Protein AF-A0A5C5SDG7-F1 (afdb_monomer_lite)

Sequence (102 aa):
MTYEFSLEYGTYPVKEILQDPLMVSNYEIPQFLEENTSLRQKLEEMNDLFHELFMTLECQSHYIGHEFPDKIAQIRHLYEESSQELVSSYPELAFKIEHFLL

Organism: NCBI:txid1562651

Structure (mmCIF, N/CA/C/O backbone):
data_AF-A0A5C5SDG7-F1
#
_entry.id   AF-A0A5C5SDG7-F1
#
loop_
_atom_site.group_PDB
_atom_site.id
_atom_site.type_symbol
_atom_site.label_atom_id
_atom_site.label_alt_id
_atom_site.label_comp_id
_atom_site.label_asym_id
_atom_site.label_entity_id
_atom_site.label_seq_id
_atom_site.pdbx_PDB_ins_code
_atom_site.Cartn_x
_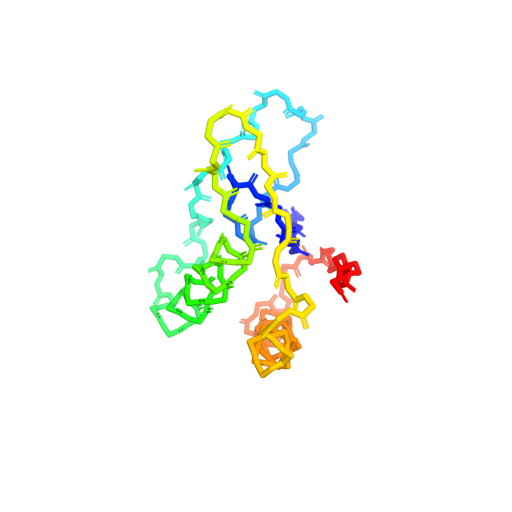atom_site.Cartn_y
_atom_site.Cartn_z
_atom_site.occupancy
_atom_site.B_iso_or_equiv
_atom_site.auth_seq_id
_atom_site.auth_comp_id
_atom_site.auth_asym_id
_atom_site.auth_atom_id
_atom_site.pdbx_PDB_model_num
ATOM 1 N N . MET A 1 1 ? -15.956 2.771 12.003 1.00 70.50 1 MET A N 1
ATOM 2 C CA . MET A 1 1 ? -15.061 3.596 11.169 1.00 70.50 1 MET A CA 1
ATOM 3 C C . MET A 1 1 ? -14.918 2.882 9.840 1.00 70.50 1 MET A C 1
ATOM 5 O O . MET A 1 1 ? -14.915 1.653 9.845 1.00 70.50 1 MET A O 1
ATOM 9 N N . THR A 1 2 ? -14.918 3.619 8.732 1.00 82.06 2 THR A N 1
ATOM 10 C CA . THR A 1 2 ? -14.799 3.039 7.388 1.00 82.06 2 THR A CA 1
ATOM 11 C C . THR A 1 2 ? -13.478 3.488 6.796 1.00 82.06 2 THR A C 1
ATOM 13 O O . THR A 1 2 ? -13.177 4.677 6.823 1.00 82.06 2 THR A O 1
ATOM 16 N N . TYR A 1 3 ? -12.712 2.550 6.262 1.00 85.94 3 TYR A N 1
ATOM 17 C CA . TYR A 1 3 ? -11.430 2.805 5.623 1.00 85.94 3 TYR A CA 1
ATOM 18 C C . TYR A 1 3 ? -11.548 2.605 4.117 1.00 85.94 3 TYR A C 1
ATOM 20 O O . TYR A 1 3 ? -12.322 1.769 3.655 1.00 85.94 3 TYR A O 1
ATOM 28 N N . GLU A 1 4 ? -10.790 3.375 3.352 1.00 86.81 4 GLU A N 1
ATOM 29 C CA . GLU A 1 4 ? -10.631 3.224 1.912 1.00 86.81 4 GLU A CA 1
ATOM 30 C C . GLU A 1 4 ? -9.247 2.651 1.619 1.00 86.81 4 GLU A C 1
ATOM 32 O O . GLU A 1 4 ? -8.255 3.099 2.196 1.00 86.81 4 GLU A O 1
ATOM 37 N N . PHE A 1 5 ? -9.197 1.657 0.734 1.00 87.94 5 PHE A N 1
ATOM 38 C CA . PHE A 1 5 ? -7.961 1.089 0.211 1.00 87.94 5 PHE A CA 1
ATOM 39 C C . PHE A 1 5 ? -7.824 1.444 -1.272 1.00 87.94 5 PHE A C 1
ATOM 41 O O . PHE A 1 5 ? -8.560 0.923 -2.116 1.00 87.94 5 PHE A O 1
ATOM 48 N N . SER A 1 6 ? -6.889 2.338 -1.586 1.00 86.25 6 SER A N 1
ATOM 49 C CA . SER A 1 6 ? -6.699 2.915 -2.921 1.00 86.25 6 SER A CA 1
ATOM 50 C C . SER A 1 6 ? -5.236 3.278 -3.162 1.00 86.25 6 SER A C 1
ATOM 52 O O . SER A 1 6 ? -4.587 3.822 -2.275 1.00 86.25 6 SER A O 1
ATOM 54 N N . LEU A 1 7 ? -4.731 3.045 -4.375 1.00 83.94 7 LEU A N 1
ATOM 55 C CA . LEU A 1 7 ? -3.407 3.513 -4.791 1.00 83.94 7 LEU A CA 1
ATOM 56 C C . LEU A 1 7 ? -3.534 4.873 -5.479 1.00 83.94 7 LEU A C 1
ATOM 58 O O . LEU A 1 7 ? -3.976 4.954 -6.624 1.00 83.94 7 LEU A O 1
ATOM 62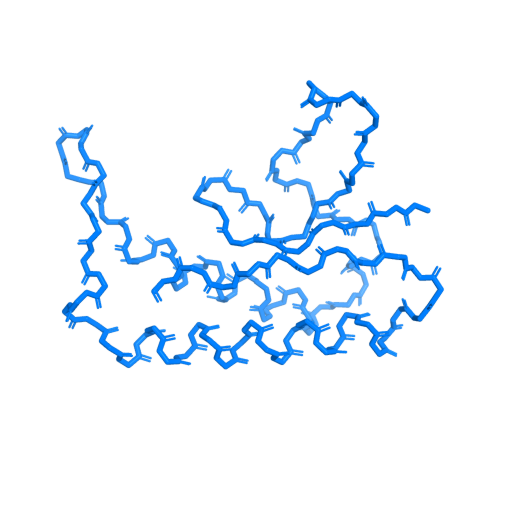 N N . GLU A 1 8 ? -3.149 5.937 -4.779 1.00 80.12 8 GLU A N 1
ATOM 63 C CA . GLU A 1 8 ? -3.123 7.297 -5.318 1.00 80.12 8 GLU A CA 1
ATOM 64 C C . GLU A 1 8 ? -1.746 7.922 -5.078 1.00 80.12 8 GLU A C 1
ATOM 66 O O . GLU A 1 8 ? -1.178 7.824 -3.986 1.00 80.12 8 GLU A O 1
ATOM 71 N N . TYR A 1 9 ? -1.206 8.582 -6.105 1.00 73.75 9 TYR A N 1
ATOM 72 C CA . TYR A 1 9 ? 0.112 9.208 -6.024 1.00 73.75 9 TYR A CA 1
ATOM 73 C C . TYR A 1 9 ? 0.132 10.302 -4.949 1.00 73.75 9 TYR A C 1
ATOM 75 O O . TYR A 1 9 ? -0.707 11.204 -4.952 1.00 73.75 9 TYR A O 1
ATOM 83 N N . GLY A 1 10 ? 1.118 10.247 -4.053 1.00 72.94 10 GLY A N 1
ATOM 84 C CA . GLY A 1 10 ? 1.264 11.194 -2.948 1.00 72.94 10 GLY A CA 1
ATOM 85 C C . GLY A 1 10 ? 0.315 10.947 -1.772 1.00 72.94 10 GLY A C 1
ATOM 86 O O . GLY A 1 10 ? 0.057 11.880 -1.009 1.00 72.94 10 GLY A O 1
ATOM 87 N N . THR A 1 11 ? -0.206 9.724 -1.629 1.00 81.00 11 THR A N 1
ATOM 88 C CA . THR A 1 11 ? -1.023 9.308 -0.479 1.00 81.00 11 THR A CA 1
ATOM 89 C C . THR A 1 11 ? -0.573 7.961 0.093 1.00 81.00 11 THR A C 1
ATOM 91 O O . THR A 1 11 ? 0.159 7.207 -0.556 1.00 81.00 11 THR A O 1
ATOM 94 N N . TYR A 1 12 ? -1.002 7.654 1.320 1.00 84.44 12 TYR A N 1
ATOM 95 C CA . TYR A 1 12 ? -0.871 6.320 1.900 1.00 84.44 12 TYR A CA 1
ATOM 96 C C . TYR A 1 12 ? -1.996 5.390 1.391 1.00 84.44 12 TYR A C 1
ATOM 98 O O . TYR A 1 12 ? -3.146 5.832 1.325 1.00 84.44 12 TYR A O 1
ATOM 106 N N . PRO A 1 13 ? -1.722 4.102 1.083 1.00 85.75 13 PRO A N 1
ATOM 107 C CA . PRO A 1 13 ? -2.702 3.212 0.449 1.00 85.75 13 PRO A CA 1
ATOM 108 C C . PRO A 1 13 ? -3.984 2.943 1.248 1.00 85.75 13 PRO A C 1
ATOM 110 O O . PRO A 1 13 ? -4.977 2.507 0.669 1.00 85.75 13 PRO A O 1
ATOM 113 N N . VAL A 1 14 ? -3.966 3.151 2.570 1.00 87.25 14 VAL A N 1
ATOM 114 C CA . VAL A 1 14 ? -5.122 2.954 3.457 1.00 87.25 14 VAL A CA 1
ATOM 115 C C . VAL A 1 14 ? -5.439 4.254 4.180 1.00 87.25 14 VAL A C 1
ATOM 117 O O . VAL A 1 14 ? -4.643 4.724 4.986 1.00 87.25 14 VAL A O 1
ATOM 120 N N . LYS A 1 15 ? -6.630 4.805 3.964 1.00 85.62 15 LYS A N 1
ATOM 121 C CA . LYS A 1 15 ? -7.055 6.069 4.581 1.00 85.62 15 LYS A CA 1
ATOM 122 C C . LYS A 1 15 ? -8.406 5.931 5.261 1.00 85.62 15 LYS A C 1
ATOM 124 O O . LYS A 1 15 ? -9.259 5.160 4.830 1.00 85.62 15 LYS A O 1
ATOM 129 N N . GLU A 1 16 ? -8.610 6.661 6.350 1.00 82.31 16 GLU A N 1
ATOM 130 C CA . GLU A 1 16 ? -9.921 6.725 6.993 1.00 82.31 16 GLU A CA 1
ATOM 131 C C . GLU A 1 16 ? -10.863 7.615 6.174 1.00 82.31 16 GLU A C 1
ATOM 133 O O . GLU A 1 16 ? -10.524 8.745 5.821 1.00 82.31 16 GLU A O 1
ATOM 138 N N . ILE A 1 17 ? -12.068 7.120 5.882 1.00 76.19 17 ILE A N 1
ATOM 139 C CA . ILE A 1 17 ? -13.112 7.919 5.240 1.00 76.19 17 ILE A CA 1
ATOM 140 C C . ILE A 1 17 ? -13.737 8.817 6.307 1.00 76.19 17 ILE A C 1
ATOM 142 O O . ILE A 1 17 ? -14.648 8.416 7.038 1.00 76.19 17 ILE A O 1
ATOM 146 N N . LEU A 1 18 ? -13.246 10.050 6.387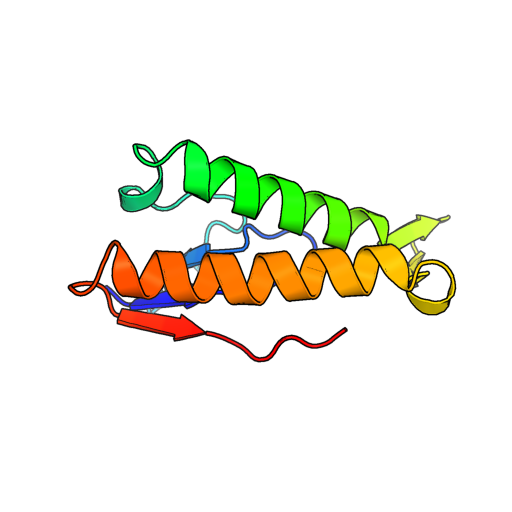 1.00 72.44 18 LEU A N 1
ATOM 147 C CA . LEU A 1 18 ? -13.833 11.097 7.215 1.00 72.44 18 LEU A CA 1
ATOM 148 C C . LEU A 1 18 ? -15.014 11.758 6.490 1.00 72.44 18 LEU A C 1
ATOM 150 O O . LEU A 1 18 ? -15.059 11.838 5.265 1.00 72.44 18 LEU A O 1
ATOM 154 N N . GLN A 1 19 ? -15.983 12.264 7.258 1.00 63.41 19 GLN A N 1
ATOM 155 C CA . GLN A 1 19 ? -17.116 13.020 6.703 1.00 63.41 19 GLN A CA 1
ATOM 156 C C . GLN A 1 19 ? -16.692 14.364 6.088 1.00 63.41 19 GLN A C 1
ATOM 158 O O . GLN A 1 19 ? -17.436 14.916 5.279 1.00 63.41 19 GLN A O 1
ATOM 163 N N . ASP A 1 20 ? -15.515 14.875 6.461 1.00 62.09 20 ASP A N 1
ATOM 164 C CA . ASP A 1 20 ? -14.928 16.094 5.911 1.00 62.09 20 ASP A CA 1
ATOM 165 C C . ASP A 1 20 ? -13.685 15.754 5.059 1.00 62.09 20 ASP A C 1
ATOM 167 O O . ASP A 1 20 ? -12.648 15.377 5.613 1.00 62.09 20 ASP A O 1
ATOM 171 N N . PRO A 1 21 ? -13.757 15.900 3.722 1.00 57.47 21 PRO A N 1
ATOM 172 C CA . PRO A 1 21 ? -12.638 15.650 2.812 1.00 57.47 21 PRO A CA 1
ATOM 173 C C . PRO A 1 21 ? -11.410 16.536 3.065 1.00 57.47 21 PRO A C 1
ATOM 175 O O . PRO A 1 21 ? -10.322 16.207 2.603 1.00 57.47 21 PRO A O 1
ATOM 178 N N . LEU A 1 22 ? -11.562 17.662 3.775 1.00 58.69 22 LEU A N 1
ATOM 179 C CA . LEU A 1 22 ? -10.464 18.585 4.087 1.00 58.69 22 LEU A CA 1
ATOM 180 C C . LEU A 1 22 ? -9.627 18.143 5.298 1.00 58.69 22 LEU A C 1
ATOM 182 O O . LEU A 1 22 ? -8.577 18.728 5.552 1.00 58.69 22 LEU A O 1
ATOM 186 N N . MET A 1 23 ? -10.086 17.134 6.045 1.00 57.34 23 MET A N 1
ATOM 187 C CA . MET A 1 23 ? -9.428 16.610 7.251 1.00 57.34 23 MET A CA 1
ATOM 188 C C . MET A 1 23 ? -8.571 15.366 6.979 1.00 57.34 23 MET A C 1
ATOM 190 O O . MET A 1 23 ? -7.972 14.824 7.904 1.00 57.34 23 MET A O 1
ATOM 194 N N . VAL A 1 24 ? -8.509 14.893 5.731 1.00 58.31 24 VAL A N 1
ATOM 195 C CA . VAL A 1 24 ? -7.733 13.700 5.381 1.00 58.31 24 VAL A CA 1
ATOM 196 C C . VAL A 1 24 ? -6.247 14.056 5.371 1.00 58.31 24 VAL A C 1
ATOM 198 O O . VAL A 1 24 ? -5.753 14.750 4.482 1.00 58.31 24 VAL A O 1
ATOM 201 N N . SER A 1 25 ? -5.519 13.581 6.379 1.00 58.41 25 SER A N 1
ATOM 202 C CA . SER A 1 25 ? -4.062 13.577 6.347 1.00 58.41 25 SER A CA 1
ATOM 203 C C . SER A 1 25 ? -3.616 12.532 5.327 1.00 58.41 25 SER A C 1
ATOM 205 O O . SER A 1 25 ? -3.747 11.332 5.550 1.00 58.41 25 SER A O 1
ATOM 207 N N . ASN A 1 26 ? -3.107 12.986 4.180 1.00 63.66 26 ASN A N 1
ATOM 208 C CA . ASN A 1 26 ? -2.758 12.115 3.050 1.00 63.66 26 ASN A CA 1
ATOM 209 C C . ASN A 1 26 ? -1.658 11.080 3.365 1.00 63.66 26 ASN A C 1
ATOM 211 O O . ASN A 1 26 ? -1.434 10.183 2.563 1.00 63.66 26 ASN A O 1
ATOM 215 N N . TYR A 1 27 ? -0.973 11.191 4.507 1.00 64.75 27 TYR A N 1
ATOM 216 C CA . TYR A 1 27 ? 0.188 10.367 4.869 1.00 64.75 27 TYR A CA 1
ATOM 217 C C . TYR A 1 27 ? 0.056 9.669 6.226 1.00 64.75 27 TYR A C 1
ATOM 219 O O . TYR A 1 27 ? 1.021 9.069 6.700 1.00 64.75 27 TYR A O 1
ATOM 227 N N . GLU A 1 28 ? -1.092 9.777 6.892 1.00 74.44 28 GLU A N 1
ATOM 228 C CA . GLU A 1 28 ? -1.236 9.233 8.239 1.00 74.44 28 GLU A CA 1
ATOM 229 C C . GLU A 1 28 ? -1.581 7.747 8.185 1.00 74.44 28 GLU A C 1
ATOM 231 O O . GLU A 1 28 ? -2.576 7.339 7.585 1.00 74.44 28 GLU A O 1
ATOM 236 N N . ILE A 1 29 ? -0.726 6.935 8.805 1.00 82.06 29 ILE A N 1
ATOM 237 C CA . ILE A 1 29 ? -0.958 5.501 8.941 1.00 82.06 29 ILE A CA 1
ATOM 238 C C . ILE A 1 29 ? -2.085 5.321 9.963 1.00 82.06 29 ILE A C 1
ATOM 240 O O . ILE A 1 29 ? -1.962 5.811 11.086 1.00 82.06 29 ILE A O 1
ATOM 244 N N . PRO A 1 30 ? -3.174 4.614 9.622 1.00 83.94 30 PRO A N 1
ATOM 245 C CA . PRO A 1 30 ? -4.242 4.353 10.573 1.00 83.94 30 PRO A CA 1
ATOM 246 C C . PRO A 1 30 ? -3.740 3.622 11.822 1.00 83.94 30 PRO A C 1
ATOM 248 O O . PRO A 1 30 ? -2.976 2.662 11.720 1.00 83.94 30 PRO A O 1
ATOM 251 N N . GLN A 1 31 ? -4.247 4.005 12.996 1.00 83.31 31 GLN A N 1
ATOM 252 C CA . GLN A 1 31 ? -3.802 3.460 14.285 1.00 83.31 31 GLN A CA 1
ATOM 253 C C . GLN A 1 31 ? -3.865 1.920 14.354 1.00 83.31 31 GLN A C 1
ATOM 255 O O . GLN A 1 31 ? -2.994 1.283 14.938 1.00 83.31 31 GLN A O 1
ATOM 260 N N . PHE A 1 32 ? -4.862 1.297 13.716 1.00 83.00 32 PHE A N 1
ATOM 261 C CA . PHE A 1 32 ? -5.015 -0.166 13.707 1.00 83.00 32 PHE A CA 1
ATOM 262 C C . PHE A 1 32 ? -3.905 -0.906 12.930 1.00 83.00 32 PHE A C 1
ATOM 264 O O . PHE A 1 32 ? -3.703 -2.104 13.135 1.00 83.00 32 PHE A O 1
ATOM 271 N N . LEU A 1 33 ? -3.184 -0.202 12.049 1.00 84.19 33 LEU A N 1
ATOM 272 C CA . LEU A 1 3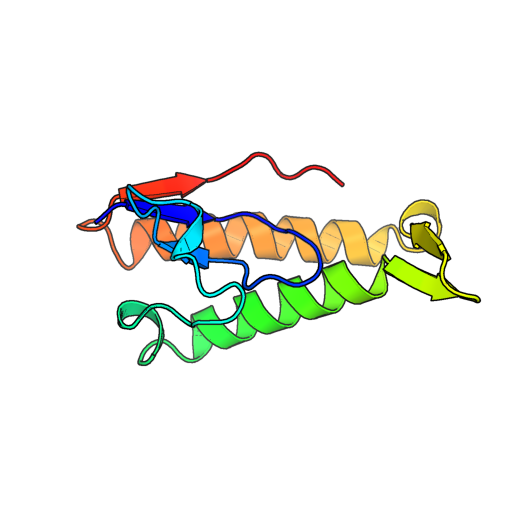3 ? -2.044 -0.717 11.288 1.00 84.19 33 LEU A CA 1
ATOM 273 C C . LEU A 1 33 ? -0.702 -0.493 11.990 1.00 84.19 33 LEU A C 1
ATOM 275 O O . LEU A 1 33 ? 0.286 -1.097 11.577 1.00 84.19 33 LEU A O 1
ATOM 279 N N . GLU A 1 34 ? -0.632 0.330 13.043 1.00 82.94 34 GLU A N 1
ATOM 280 C CA . GLU A 1 34 ? 0.635 0.637 13.725 1.00 82.94 34 GLU A CA 1
ATOM 281 C C . GLU A 1 34 ? 1.331 -0.618 14.264 1.00 82.94 34 GLU A C 1
ATOM 283 O O . GLU A 1 34 ? 2.553 -0.733 14.163 1.00 82.94 34 GLU A O 1
ATOM 288 N N . GLU A 1 35 ? 0.555 -1.576 14.779 1.00 83.06 35 GLU A N 1
ATOM 289 C CA . GLU A 1 35 ? 1.073 -2.821 15.359 1.00 83.06 35 GLU A CA 1
ATOM 290 C C . GLU A 1 35 ? 1.299 -3.938 14.323 1.00 83.06 35 GLU A C 1
ATOM 292 O O . GLU A 1 35 ? 1.993 -4.915 14.612 1.00 83.06 35 GLU A O 1
ATOM 297 N N . ASN A 1 36 ? 0.760 -3.811 13.104 1.00 85.69 36 ASN A N 1
ATOM 298 C CA . ASN A 1 36 ? 0.897 -4.825 12.055 1.00 85.69 36 ASN A CA 1
ATOM 299 C C . ASN A 1 36 ? 2.020 -4.468 11.076 1.00 85.69 36 ASN A C 1
ATOM 301 O O . ASN A 1 36 ? 1.797 -4.077 9.928 1.00 85.69 36 ASN A O 1
ATOM 305 N N . THR A 1 37 ? 3.257 -4.637 11.547 1.00 85.38 37 THR A N 1
ATOM 306 C CA . THR A 1 37 ? 4.478 -4.325 10.791 1.00 85.38 37 THR A CA 1
ATOM 307 C C . THR A 1 37 ? 4.561 -5.071 9.457 1.00 85.38 37 THR A C 1
ATOM 309 O O . THR A 1 37 ? 5.052 -4.512 8.482 1.00 85.38 37 THR A O 1
ATOM 312 N N . SER A 1 38 ? 4.066 -6.314 9.390 1.00 87.75 38 SER A N 1
ATOM 313 C CA . SER A 1 38 ? 4.112 -7.124 8.164 1.00 87.75 38 SER A CA 1
ATOM 314 C C . SER A 1 38 ? 3.223 -6.535 7.072 1.00 87.75 38 SER A C 1
ATOM 316 O O . SER A 1 38 ? 3.677 -6.321 5.950 1.00 87.75 38 SER A O 1
ATOM 318 N N . LEU A 1 39 ? 1.963 -6.240 7.402 1.00 87.50 39 LEU A N 1
ATOM 319 C CA . LEU A 1 39 ? 1.024 -5.657 6.449 1.00 87.50 39 LEU A CA 1
ATOM 320 C C . LEU A 1 39 ? 1.447 -4.240 6.060 1.00 87.50 39 LEU A C 1
ATOM 322 O O . LEU A 1 39 ? 1.422 -3.894 4.883 1.00 87.50 39 LEU A O 1
ATOM 326 N N . ARG A 1 40 ? 1.930 -3.445 7.023 1.00 88.94 40 ARG A N 1
ATOM 327 C CA . ARG A 1 40 ? 2.516 -2.129 6.741 1.00 88.94 40 ARG A CA 1
ATOM 328 C C . ARG A 1 40 ? 3.635 -2.196 5.713 1.00 88.94 40 ARG A C 1
ATOM 330 O O . ARG A 1 40 ? 3.625 -1.407 4.778 1.00 88.94 40 ARG A O 1
ATOM 337 N N . GLN A 1 41 ? 4.569 -3.129 5.871 1.00 88.75 41 GLN A N 1
ATOM 338 C CA . GLN A 1 41 ? 5.694 -3.259 4.953 1.00 88.75 41 GLN A CA 1
ATOM 339 C C . GLN A 1 41 ? 5.227 -3.605 3.533 1.00 88.75 41 GLN A C 1
ATOM 341 O O . GLN A 1 41 ? 5.739 -3.034 2.577 1.00 88.75 41 GLN A O 1
ATOM 346 N N . LYS A 1 42 ? 4.218 -4.476 3.388 1.00 88.88 42 LYS A N 1
ATOM 347 C CA . LYS A 1 42 ? 3.614 -4.783 2.079 1.00 88.88 42 LYS A CA 1
ATOM 348 C C . LYS A 1 42 ? 2.947 -3.562 1.450 1.00 88.88 42 LYS A C 1
ATOM 350 O O . LYS A 1 42 ? 3.101 -3.328 0.255 1.00 88.88 42 LYS A O 1
ATOM 355 N N . LEU A 1 43 ? 2.215 -2.785 2.250 1.00 89.31 43 LEU A N 1
ATOM 356 C CA . LEU A 1 43 ? 1.565 -1.555 1.799 1.00 89.31 43 LEU A CA 1
ATOM 357 C C . LEU A 1 43 ? 2.598 -0.507 1.365 1.00 89.31 43 LEU A C 1
ATOM 359 O O . LEU A 1 43 ? 2.413 0.118 0.327 1.00 89.31 43 LEU A O 1
ATOM 363 N N . GLU A 1 44 ? 3.680 -0.340 2.128 1.00 88.44 44 GLU A N 1
ATOM 364 C CA . GLU A 1 44 ? 4.795 0.558 1.803 1.00 88.44 44 GLU A CA 1
ATOM 365 C C . GLU A 1 44 ? 5.505 0.111 0.510 1.00 88.44 44 GLU A C 1
ATOM 367 O O . GLU A 1 44 ? 5.623 0.911 -0.413 1.00 88.44 44 GLU A O 1
ATOM 372 N N . GLU A 1 45 ? 5.860 -1.173 0.376 1.00 89.19 45 GLU A N 1
ATOM 373 C CA . GLU A 1 45 ? 6.486 -1.724 -0.839 1.00 89.19 45 GLU A CA 1
ATOM 374 C C . GLU A 1 45 ? 5.598 -1.538 -2.076 1.00 89.19 45 GLU A C 1
ATOM 376 O O . GLU A 1 45 ? 6.055 -1.082 -3.126 1.00 89.19 45 GLU A O 1
ATOM 381 N N . MET A 1 46 ? 4.308 -1.860 -1.956 1.00 89.50 46 MET A N 1
ATOM 382 C CA . MET A 1 46 ? 3.341 -1.666 -3.033 1.00 89.50 46 MET A CA 1
ATOM 383 C C . MET A 1 46 ? 3.243 -0.191 -3.434 1.00 89.50 46 MET A C 1
ATOM 385 O O . MET A 1 46 ? 3.161 0.119 -4.625 1.00 89.50 46 MET A O 1
ATOM 389 N N . ASN A 1 47 ? 3.249 0.713 -2.450 1.00 87.75 47 ASN A N 1
ATOM 390 C CA . ASN A 1 47 ? 3.186 2.145 -2.696 1.00 87.75 47 ASN A CA 1
ATOM 391 C C . ASN A 1 47 ? 4.446 2.635 -3.413 1.00 87.75 47 ASN A C 1
ATOM 393 O O . ASN A 1 47 ? 4.334 3.358 -4.399 1.00 87.75 47 ASN A O 1
ATOM 397 N N . ASP A 1 48 ? 5.629 2.212 -2.978 1.00 86.81 48 ASP A N 1
ATOM 398 C CA . ASP A 1 48 ? 6.896 2.597 -3.599 1.00 86.81 48 ASP A CA 1
ATOM 399 C C . ASP A 1 48 ? 6.967 2.118 -5.052 1.00 86.81 48 ASP A C 1
ATOM 401 O O . ASP A 1 48 ? 7.246 2.911 -5.952 1.00 86.81 48 ASP A O 1
ATOM 405 N N . LEU A 1 49 ? 6.601 0.858 -5.316 1.00 85.94 49 LEU A N 1
ATOM 406 C CA . LEU A 1 49 ? 6.524 0.317 -6.676 1.00 85.94 49 LEU A CA 1
ATOM 407 C C . LEU A 1 49 ? 5.550 1.105 -7.553 1.00 85.94 49 LEU A C 1
ATOM 409 O O . LEU A 1 49 ? 5.856 1.375 -8.714 1.00 85.94 49 LEU A O 1
ATOM 413 N N . PHE A 1 50 ? 4.391 1.489 -7.010 1.00 84.38 50 PHE A N 1
ATOM 414 C CA . PHE A 1 50 ? 3.432 2.337 -7.711 1.00 84.38 50 PHE A CA 1
ATOM 415 C C . PHE A 1 50 ? 4.047 3.697 -8.053 1.00 84.38 50 PHE A C 1
ATOM 417 O O . PHE A 1 50 ? 3.970 4.123 -9.202 1.00 84.38 50 PHE A O 1
ATOM 424 N N . HIS A 1 51 ? 4.709 4.352 -7.096 1.00 83.12 51 HIS A N 1
ATOM 425 C CA . HIS A 1 51 ? 5.353 5.650 -7.305 1.00 83.12 51 HIS A CA 1
ATOM 426 C C . HIS A 1 51 ? 6.510 5.573 -8.308 1.00 83.12 51 HIS A C 1
ATOM 428 O O . HIS A 1 51 ? 6.675 6.491 -9.105 1.00 83.12 51 HIS A O 1
ATOM 434 N N . GLU A 1 52 ? 7.259 4.470 -8.352 1.00 82.25 52 GLU A N 1
ATOM 435 C CA . GLU A 1 52 ? 8.296 4.246 -9.364 1.00 82.25 52 GLU A CA 1
ATOM 436 C C . GLU A 1 52 ? 7.745 4.194 -10.797 1.00 82.25 52 GLU A C 1
ATOM 438 O O . GLU A 1 52 ? 8.485 4.477 -11.741 1.00 82.25 52 GLU A O 1
ATOM 443 N N . LEU A 1 53 ? 6.461 3.859 -10.987 1.00 79.25 53 LEU A N 1
ATOM 444 C CA . LEU A 1 53 ? 5.821 3.922 -12.307 1.00 79.25 53 LEU A CA 1
ATOM 445 C C . LEU A 1 53 ? 5.547 5.359 -12.769 1.00 79.25 53 LEU A C 1
ATOM 447 O O . LEU A 1 53 ? 5.234 5.569 -13.944 1.00 79.25 53 LEU A O 1
ATOM 451 N N . PHE A 1 54 ? 5.667 6.338 -11.874 1.00 78.06 54 PHE A N 1
ATOM 452 C CA . PHE A 1 54 ? 5.475 7.752 -12.157 1.00 78.06 54 PHE A CA 1
ATOM 453 C C . PHE A 1 54 ? 6.798 8.494 -11.977 1.00 78.06 54 PHE A C 1
ATOM 455 O O . PHE A 1 54 ? 7.178 8.894 -10.879 1.00 78.06 54 PHE A O 1
ATOM 462 N N . MET A 1 55 ? 7.507 8.736 -13.079 1.00 66.25 55 MET A N 1
ATOM 463 C CA . MET A 1 55 ? 8.685 9.597 -13.031 1.00 66.25 55 MET A CA 1
ATOM 464 C C . MET A 1 55 ? 8.273 11.063 -13.090 1.00 66.25 55 MET A C 1
ATOM 466 O O . MET A 1 55 ? 7.482 11.477 -13.939 1.00 66.25 55 MET A O 1
ATOM 470 N N . THR A 1 56 ? 8.871 11.871 -12.218 1.00 54.94 56 THR A N 1
ATOM 471 C CA . THR A 1 56 ? 8.796 13.328 -12.329 1.00 54.94 56 THR A CA 1
ATOM 472 C C . THR A 1 56 ? 9.993 13.809 -13.144 1.00 54.94 56 THR A C 1
ATOM 474 O O . THR A 1 56 ? 11.108 13.886 -12.630 1.00 54.94 56 THR A O 1
ATOM 477 N N . LEU A 1 57 ? 9.773 14.137 -14.417 1.00 52.44 57 LEU A N 1
ATOM 478 C CA . LEU A 1 57 ? 10.754 14.820 -15.264 1.00 52.44 57 LEU A CA 1
ATOM 479 C C . LEU A 1 57 ? 10.231 16.230 -15.547 1.00 52.44 57 LEU A C 1
ATOM 481 O O . LEU A 1 57 ? 9.097 16.388 -15.986 1.00 52.44 57 LEU A O 1
ATOM 485 N N . GLU A 1 58 ? 11.035 17.257 -15.257 1.00 49.38 58 GLU A N 1
ATOM 486 C CA . GLU A 1 58 ? 10.758 18.660 -15.626 1.00 49.38 58 GLU A CA 1
ATOM 487 C C . GLU A 1 58 ? 9.335 19.159 -15.275 1.00 49.38 58 GLU A C 1
ATOM 489 O O . GLU A 1 58 ? 8.672 19.819 -16.074 1.00 49.38 58 GLU A O 1
ATOM 494 N N . CYS A 1 59 ? 8.852 18.847 -14.065 1.00 52.66 59 CYS A N 1
ATOM 495 C CA . CYS A 1 59 ? 7.505 19.196 -13.578 1.00 52.66 59 CYS A CA 1
ATOM 496 C C . CYS A 1 59 ? 6.329 18.548 -14.342 1.00 52.66 59 CYS A C 1
ATOM 498 O O . CYS A 1 59 ? 5.189 18.985 -14.181 1.00 52.66 59 CYS A O 1
ATOM 500 N N . GLN A 1 60 ? 6.570 17.497 -15.130 1.00 54.22 60 GLN A N 1
ATOM 501 C CA . GLN A 1 60 ? 5.532 16.670 -15.743 1.00 54.22 60 GLN A CA 1
ATOM 502 C C . GLN A 1 60 ? 5.596 15.246 -15.180 1.00 54.22 60 GLN A C 1
ATOM 504 O O . GLN A 1 60 ? 6.644 14.598 -15.203 1.00 54.22 60 GLN A O 1
ATOM 509 N N . SER A 1 61 ? 4.465 14.751 -14.676 1.00 59.62 61 SER A N 1
ATOM 510 C CA . SER A 1 61 ? 4.321 13.354 -14.266 1.00 59.62 61 SER A CA 1
ATOM 511 C C . SER A 1 61 ? 4.204 12.482 -15.515 1.00 59.62 61 SER A C 1
ATOM 513 O O . SER A 1 61 ? 3.197 12.541 -16.219 1.00 59.62 61 SER A O 1
ATOM 515 N N . HIS A 1 62 ? 5.236 11.689 -15.802 1.00 69.50 62 HIS A N 1
ATOM 516 C CA . HIS A 1 62 ? 5.206 10.690 -16.866 1.00 69.50 62 HIS A CA 1
ATOM 517 C C . HIS A 1 62 ? 4.920 9.313 -16.275 1.00 69.50 62 HIS A C 1
ATOM 519 O O . HIS A 1 62 ? 5.659 8.834 -15.415 1.00 69.50 62 HIS A O 1
ATOM 525 N N . TYR A 1 63 ? 3.863 8.670 -16.770 1.00 76.88 63 TYR A N 1
ATOM 526 C CA . TYR A 1 63 ? 3.609 7.262 -16.500 1.00 76.88 63 TYR A CA 1
ATOM 527 C C . TYR A 1 63 ? 4.461 6.400 -17.435 1.00 76.88 63 TYR A C 1
ATOM 529 O O . TYR A 1 63 ? 4.324 6.485 -18.656 1.00 76.88 63 TYR A O 1
ATOM 537 N N . ILE A 1 64 ? 5.320 5.565 -16.856 1.00 74.81 64 ILE A N 1
ATOM 538 C CA . ILE A 1 64 ? 6.240 4.671 -17.578 1.00 74.81 64 ILE A CA 1
ATOM 539 C C . ILE A 1 64 ? 5.853 3.195 -17.439 1.00 74.81 64 ILE A C 1
ATOM 541 O O . ILE A 1 64 ? 6.600 2.319 -17.861 1.00 74.81 64 ILE A O 1
ATOM 545 N N . GLY A 1 65 ? 4.683 2.875 -16.875 1.00 72.94 65 GLY A N 1
ATOM 546 C CA . GLY A 1 65 ? 4.326 1.486 -16.555 1.00 72.94 65 GLY A CA 1
ATOM 547 C C . GLY A 1 65 ? 4.270 0.532 -17.751 1.00 72.94 65 GLY A C 1
ATOM 548 O O . GLY A 1 65 ? 4.542 -0.655 -17.585 1.00 72.94 65 GLY A O 1
ATOM 549 N N . HIS A 1 66 ? 4.050 1.033 -18.972 1.00 74.56 66 HIS A N 1
ATOM 550 C CA . HIS A 1 66 ? 4.149 0.219 -20.191 1.00 74.56 66 HIS A CA 1
ATOM 551 C C . HIS A 1 66 ? 5.550 -0.403 -20.388 1.00 74.56 66 HIS A C 1
ATOM 553 O O . HIS A 1 66 ? 5.680 -1.456 -21.006 1.00 74.56 66 HIS A O 1
ATOM 559 N N . GLU A 1 67 ? 6.605 0.223 -19.861 1.00 77.38 67 GLU A N 1
ATOM 560 C CA . GLU A 1 67 ? 7.983 -0.279 -19.930 1.00 77.38 67 GLU A CA 1
ATOM 561 C C . GLU A 1 67 ? 8.307 -1.287 -18.810 1.00 77.38 67 GLU A C 1
ATOM 563 O O . GLU A 1 67 ? 9.329 -1.969 -18.876 1.00 77.38 67 GLU A O 1
ATOM 568 N N . PHE A 1 68 ? 7.429 -1.429 -17.806 1.00 82.25 68 PHE A N 1
ATOM 569 C CA . PHE A 1 68 ? 7.648 -2.250 -16.608 1.00 82.25 68 PHE A CA 1
ATOM 570 C C . PHE A 1 68 ? 6.457 -3.181 -16.297 1.00 82.25 68 PHE A C 1
ATOM 572 O O . PHE A 1 68 ? 5.873 -3.099 -15.211 1.00 82.25 68 PHE A O 1
ATOM 579 N N . PRO A 1 69 ? 6.098 -4.112 -17.205 1.00 83.88 69 PRO A N 1
ATOM 580 C CA . PRO A 1 69 ? 4.968 -5.024 -17.000 1.00 83.88 69 PRO A CA 1
ATOM 581 C C . PRO A 1 69 ? 5.131 -5.914 -15.758 1.00 83.88 69 PRO A C 1
ATOM 583 O O . PRO A 1 69 ? 4.151 -6.187 -15.066 1.00 83.88 69 PRO A O 1
ATOM 586 N N . ASP A 1 70 ? 6.364 -6.308 -15.429 1.00 84.12 70 ASP A N 1
ATOM 587 C CA . ASP A 1 70 ? 6.658 -7.122 -14.244 1.00 84.12 70 ASP A CA 1
ATOM 588 C C . ASP A 1 70 ? 6.344 -6.369 -12.940 1.00 84.12 70 ASP A C 1
ATOM 590 O O . ASP A 1 70 ? 5.800 -6.953 -12.003 1.00 84.12 70 ASP A O 1
ATOM 594 N N . LYS A 1 71 ? 6.598 -5.051 -12.897 1.00 83.12 71 LYS A N 1
ATOM 595 C CA . LYS A 1 71 ? 6.245 -4.213 -11.740 1.00 83.12 71 LYS A CA 1
ATOM 596 C C . LYS A 1 71 ? 4.733 -4.084 -11.590 1.00 83.12 71 LYS A C 1
ATOM 598 O O . LYS A 1 71 ? 4.226 -4.202 -10.482 1.00 83.12 71 LYS A O 1
ATOM 603 N N . ILE A 1 72 ? 3.995 -3.908 -12.690 1.00 86.12 72 ILE A N 1
ATOM 604 C CA . ILE A 1 72 ? 2.522 -3.868 -12.654 1.00 86.12 72 ILE A CA 1
ATOM 605 C C . ILE A 1 72 ? 1.961 -5.188 -12.115 1.00 86.12 72 ILE A C 1
ATOM 607 O O . ILE A 1 72 ? 1.045 -5.179 -11.291 1.00 86.12 72 ILE A O 1
ATOM 611 N N . ALA A 1 73 ? 2.517 -6.324 -12.544 1.00 87.38 73 ALA A N 1
ATOM 612 C CA . ALA A 1 73 ? 2.118 -7.633 -12.036 1.00 87.38 73 ALA A CA 1
ATOM 613 C C . ALA A 1 73 ? 2.398 -7.775 -10.529 1.00 87.38 73 ALA A C 1
ATOM 615 O O . ALA A 1 73 ? 1.534 -8.258 -9.796 1.00 87.38 73 ALA A O 1
ATOM 616 N N . GLN A 1 74 ? 3.557 -7.304 -10.056 1.00 88.88 74 GLN A N 1
ATOM 617 C CA . GLN A 1 74 ? 3.903 -7.306 -8.633 1.00 88.88 74 GLN A CA 1
ATOM 618 C C . GLN A 1 74 ? 2.961 -6.417 -7.811 1.00 88.88 74 GLN A C 1
ATOM 620 O O . GLN A 1 74 ? 2.443 -6.867 -6.791 1.00 88.88 74 GLN A O 1
ATOM 625 N N . ILE A 1 75 ? 2.670 -5.196 -8.273 1.00 88.25 75 ILE A N 1
ATOM 626 C CA . ILE A 1 75 ? 1.725 -4.294 -7.599 1.00 88.25 75 ILE A CA 1
ATOM 627 C C . ILE A 1 75 ? 0.339 -4.939 -7.535 1.00 88.25 75 ILE A C 1
ATOM 629 O O . ILE A 1 75 ? -0.288 -4.924 -6.482 1.00 88.25 75 ILE A O 1
ATOM 633 N N . ARG A 1 76 ? -0.135 -5.554 -8.626 1.00 89.25 76 ARG A N 1
ATOM 634 C CA . ARG A 1 76 ? -1.433 -6.244 -8.651 1.00 89.25 76 ARG A CA 1
ATOM 635 C C . ARG A 1 76 ? -1.493 -7.376 -7.626 1.00 89.25 76 ARG A C 1
ATOM 637 O O . ARG A 1 76 ? -2.474 -7.475 -6.896 1.00 89.25 76 ARG A O 1
ATOM 644 N N . HIS A 1 77 ? -0.445 -8.196 -7.550 1.00 91.06 77 HIS A N 1
ATOM 645 C CA . HIS A 1 77 ? -0.360 -9.272 -6.565 1.00 91.06 77 HIS A CA 1
ATOM 646 C C . HIS A 1 77 ? -0.389 -8.722 -5.132 1.00 91.06 77 HIS A C 1
ATOM 648 O O . HIS A 1 77 ? -1.163 -9.197 -4.305 1.00 91.06 77 HIS A O 1
ATOM 654 N N . LEU A 1 78 ? 0.411 -7.689 -4.845 1.00 89.75 78 LEU A N 1
ATOM 655 C CA . LEU A 1 78 ? 0.433 -7.035 -3.534 1.00 89.75 78 LEU A CA 1
ATOM 656 C C . LEU A 1 78 ? -0.912 -6.387 -3.186 1.00 89.75 78 LEU A C 1
ATOM 658 O O . LEU A 1 78 ? -1.323 -6.439 -2.029 1.00 89.75 78 LEU A O 1
ATOM 662 N N . TYR A 1 79 ? -1.611 -5.819 -4.170 1.00 90.00 79 TYR A N 1
ATOM 663 C CA . TYR A 1 79 ? -2.921 -5.199 -3.991 1.00 90.00 79 TYR A CA 1
ATOM 664 C C . TYR A 1 79 ? -3.979 -6.234 -3.606 1.00 90.00 79 TYR A C 1
ATOM 666 O O . TYR A 1 79 ? -4.701 -6.060 -2.623 1.00 90.00 79 TYR A O 1
ATOM 674 N N . GLU A 1 80 ? -4.045 -7.341 -4.347 1.00 90.69 80 GLU A N 1
ATOM 675 C CA . GLU A 1 80 ? -4.962 -8.441 -4.054 1.00 90.69 80 GLU A CA 1
ATOM 676 C C . GLU A 1 80 ? -4.662 -9.054 -2.681 1.00 90.69 80 GLU A C 1
ATOM 678 O O . GLU A 1 80 ? -5.573 -9.175 -1.860 1.00 90.69 80 GLU A O 1
ATOM 683 N N . GLU A 1 81 ? -3.396 -9.355 -2.388 1.00 92.31 81 GLU A N 1
ATOM 684 C CA . GLU A 1 81 ? -2.991 -9.952 -1.114 1.00 92.31 81 GLU A CA 1
ATOM 685 C C . GLU A 1 81 ? -3.277 -9.022 0.075 1.00 92.31 81 GLU A C 1
ATOM 687 O O . GLU A 1 81 ? -3.929 -9.431 1.035 1.00 92.31 81 GLU A O 1
ATOM 692 N N . SER A 1 82 ? -2.872 -7.751 -0.010 1.00 90.25 82 SER A N 1
ATOM 693 C CA . SER A 1 82 ? -3.075 -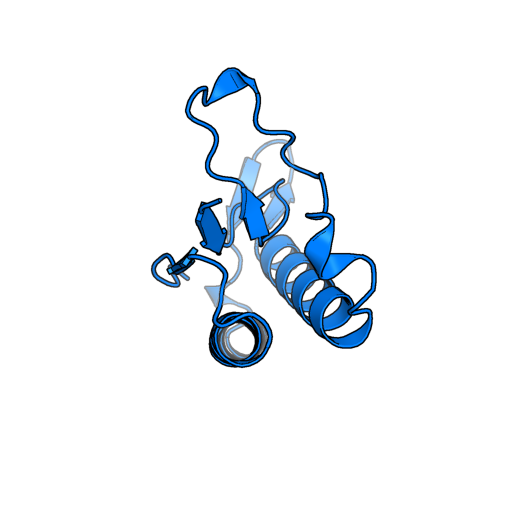6.774 1.069 1.00 90.25 82 SER A CA 1
ATOM 694 C C . SER A 1 82 ? -4.557 -6.492 1.308 1.00 90.25 82 SER A C 1
ATOM 696 O O . SER A 1 82 ? -4.979 -6.360 2.455 1.00 90.25 82 SER A O 1
ATOM 698 N N . SER A 1 83 ? -5.375 -6.443 0.250 1.00 90.56 83 SER A N 1
ATOM 699 C CA . SER A 1 83 ? -6.823 -6.243 0.386 1.00 90.56 83 SER A CA 1
ATOM 700 C C . SER A 1 83 ? -7.507 -7.411 1.107 1.00 90.56 83 SER A C 1
ATOM 702 O O . SER A 1 83 ? -8.347 -7.194 1.983 1.00 90.56 83 SER A O 1
ATOM 704 N N . GLN A 1 84 ? -7.115 -8.651 0.795 1.00 90.75 84 GLN A N 1
ATOM 705 C CA . GLN A 1 84 ? -7.618 -9.844 1.475 1.00 90.75 84 GLN A CA 1
ATOM 706 C C . GLN A 1 84 ? -7.136 -9.900 2.926 1.00 90.75 84 GLN A C 1
ATOM 708 O O . GLN A 1 84 ? -7.923 -10.202 3.825 1.00 90.75 84 GLN A O 1
ATOM 713 N N . GLU A 1 85 ? -5.864 -9.578 3.165 1.00 90.62 85 GLU A N 1
ATOM 714 C CA . GLU A 1 85 ? -5.271 -9.564 4.500 1.00 90.62 85 GLU A CA 1
ATOM 715 C C . GLU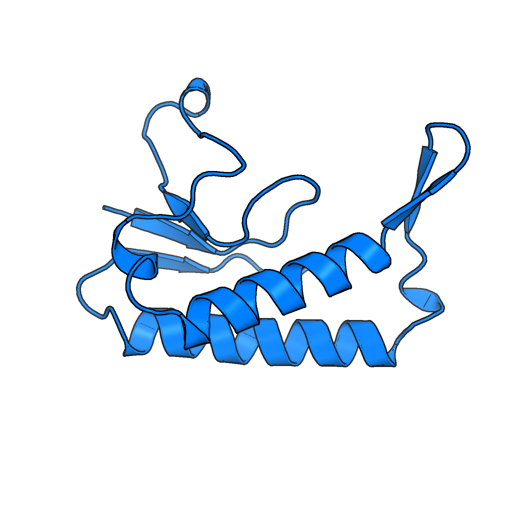 A 1 85 ? -5.917 -8.498 5.397 1.00 90.62 85 GLU A C 1
ATOM 717 O O . GLU A 1 85 ? -6.206 -8.792 6.555 1.00 90.62 85 GLU A O 1
ATOM 722 N N . LEU A 1 86 ? -6.237 -7.310 4.868 1.00 88.25 86 LEU A N 1
ATOM 723 C CA . LEU A 1 86 ? -6.978 -6.264 5.585 1.00 88.25 86 LEU A CA 1
ATOM 724 C C . LEU A 1 86 ? -8.359 -6.751 6.042 1.00 88.25 86 LEU A C 1
ATOM 726 O O . LEU A 1 86 ? -8.689 -6.655 7.224 1.00 88.25 86 LEU A O 1
ATOM 730 N N . VAL A 1 87 ? -9.150 -7.322 5.129 1.00 89.25 87 VAL A N 1
ATOM 731 C CA . VAL A 1 87 ? -10.504 -7.811 5.446 1.00 89.25 87 VAL A CA 1
ATOM 732 C C . VAL A 1 87 ? -10.462 -9.008 6.399 1.00 89.25 87 VAL A C 1
ATOM 734 O O . VAL A 1 87 ? -11.316 -9.129 7.276 1.00 89.25 87 VAL A O 1
ATOM 737 N N . SER A 1 88 ? -9.474 -9.894 6.250 1.00 90.19 88 SER A N 1
ATOM 738 C CA . SER A 1 88 ? -9.346 -11.084 7.094 1.00 90.19 88 SER A CA 1
ATOM 739 C C . SER A 1 88 ? -8.793 -10.778 8.486 1.00 90.19 88 SER A C 1
ATOM 741 O O . SER A 1 88 ? -9.145 -11.481 9.433 1.00 90.19 88 SER A O 1
ATOM 743 N N . SER A 1 89 ? -7.898 -9.797 8.610 1.00 88.06 89 SER A N 1
ATOM 744 C CA . SER A 1 89 ? -7.233 -9.470 9.880 1.00 88.06 89 SER A CA 1
ATOM 745 C C . SER A 1 89 ? -8.071 -8.537 10.745 1.00 88.06 89 SER A C 1
ATOM 747 O O . SER A 1 89 ? -7.929 -8.565 11.964 1.00 88.06 89 SER A O 1
ATOM 749 N N . TYR A 1 90 ? -8.949 -7.742 10.125 1.00 88.31 90 TYR A N 1
ATOM 750 C CA . TYR A 1 90 ? -9.787 -6.756 10.807 1.00 88.31 90 TYR A CA 1
ATOM 751 C C . TYR A 1 90 ? -11.263 -6.870 10.378 1.00 88.31 90 TYR A C 1
ATOM 753 O O . TYR A 1 90 ? -11.815 -5.929 9.800 1.00 88.31 90 TYR A O 1
ATOM 761 N N . PRO A 1 91 ? -11.933 -8.011 10.632 1.00 86.94 91 PRO A N 1
ATOM 762 C CA . PRO A 1 91 ? -13.315 -8.248 10.198 1.00 86.94 91 PRO A CA 1
ATOM 763 C C . PRO A 1 91 ? -14.341 -7.285 10.823 1.00 86.94 91 PRO A C 1
ATOM 765 O O . PRO A 1 91 ? -15.449 -7.135 10.310 1.00 86.94 91 PRO A O 1
ATOM 768 N N . GLU A 1 92 ? -14.001 -6.642 11.938 1.00 87.38 92 GLU A N 1
ATOM 769 C CA . GLU A 1 92 ? -14.808 -5.621 12.605 1.00 87.38 92 GLU A CA 1
ATOM 770 C C . GLU A 1 92 ? -14.752 -4.239 11.931 1.00 87.38 92 GLU A C 1
ATOM 772 O O . GLU A 1 92 ? -15.585 -3.377 12.231 1.00 87.38 92 GLU A O 1
ATOM 777 N N . LEU A 1 93 ? -13.789 -4.013 11.031 1.00 86.88 93 LEU A N 1
ATOM 778 C CA . LEU A 1 93 ? -13.621 -2.758 10.306 1.00 86.88 93 LEU A CA 1
ATOM 779 C C . LEU A 1 93 ? -14.297 -2.831 8.934 1.00 86.88 93 LEU A C 1
ATOM 781 O O . LEU A 1 93 ? -14.272 -3.848 8.244 1.00 86.88 93 LEU A O 1
ATOM 785 N N . ALA A 1 94 ? -14.906 -1.722 8.514 1.00 86.56 94 ALA A N 1
ATOM 786 C CA . ALA A 1 94 ? -15.478 -1.617 7.179 1.00 86.56 94 ALA A CA 1
ATOM 787 C C . ALA A 1 94 ? -14.412 -1.109 6.203 1.00 86.56 94 ALA A C 1
ATOM 789 O O . ALA A 1 94 ? -13.893 -0.009 6.389 1.00 86.56 94 ALA A O 1
ATOM 790 N N . PHE A 1 95 ? -14.128 -1.873 5.147 1.00 86.38 95 PHE A N 1
ATOM 791 C CA . PHE A 1 95 ? -13.203 -1.479 4.084 1.00 86.38 95 PHE A CA 1
ATOM 792 C C . PHE A 1 95 ? -13.941 -1.243 2.766 1.00 86.38 95 PHE A C 1
ATOM 794 O O . PHE A 1 95 ? -14.721 -2.081 2.311 1.00 86.38 95 PHE A O 1
ATOM 801 N N . LYS A 1 96 ? -13.658 -0.110 2.130 1.00 87.44 96 LYS A N 1
ATOM 802 C CA . LYS A 1 96 ? -13.996 0.194 0.744 1.00 87.44 96 LYS A CA 1
ATOM 803 C C . LYS A 1 96 ? -12.744 -0.038 -0.095 1.00 87.44 96 LYS A C 1
ATOM 805 O O . LYS A 1 96 ? -11.808 0.753 -0.048 1.00 87.44 96 LYS A O 1
ATOM 810 N N . ILE A 1 97 ? -12.709 -1.161 -0.803 1.00 87.75 97 ILE A N 1
ATOM 811 C CA . ILE A 1 97 ? -11.607 -1.513 -1.703 1.00 87.75 97 ILE A CA 1
ATOM 812 C C . ILE A 1 97 ? -11.920 -0.903 -3.069 1.00 87.75 97 ILE A C 1
ATOM 814 O O . ILE A 1 97 ? -12.906 -1.286 -3.704 1.00 87.75 97 ILE A O 1
ATOM 818 N N . GLU A 1 98 ? -11.115 0.067 -3.494 1.00 86.44 98 GLU A N 1
ATOM 819 C CA . GLU A 1 98 ? -11.250 0.674 -4.817 1.00 86.44 98 GLU A CA 1
ATOM 820 C C . GLU A 1 98 ? -10.807 -0.282 -5.931 1.00 86.44 98 GLU A C 1
ATOM 822 O O . GLU A 1 98 ? -10.247 -1.351 -5.702 1.00 86.44 98 GLU A O 1
ATOM 827 N N . HIS A 1 99 ? -11.119 0.054 -7.180 1.00 80.00 99 HIS A N 1
ATOM 828 C CA . HIS A 1 99 ? -10.644 -0.754 -8.299 1.00 80.00 99 HIS A CA 1
ATOM 829 C C . HIS A 1 99 ? -9.167 -0.473 -8.566 1.00 80.00 99 HIS A C 1
ATOM 831 O O . HIS A 1 99 ? -8.736 0.677 -8.617 1.00 80.00 99 HIS A O 1
ATOM 837 N N . PHE A 1 100 ? -8.396 -1.536 -8.788 1.00 78.62 100 PHE A N 1
ATOM 838 C CA . PHE A 1 100 ? -7.020 -1.414 -9.244 1.00 78.62 100 PHE A CA 1
ATOM 839 C C . PHE A 1 100 ? -6.995 -0.908 -10.695 1.00 78.62 100 PHE A C 1
ATOM 841 O O . PHE A 1 100 ? -7.397 -1.626 -11.615 1.00 78.62 100 PHE A O 1
ATOM 848 N N . LEU A 1 101 ? -6.551 0.336 -10.887 1.00 68.50 101 LEU A N 1
ATOM 849 C CA . LEU A 1 101 ? -6.516 1.035 -12.173 1.00 68.50 101 LEU A CA 1
ATOM 850 C C . LEU A 1 101 ? -5.057 1.323 -12.567 1.00 68.50 101 LEU A C 1
ATOM 852 O O . LEU A 1 101 ? -4.552 2.421 -12.351 1.00 68.50 101 LEU A O 1
ATOM 856 N N . LEU A 1 102 ? -4.385 0.314 -13.124 1.00 66.69 102 LEU A N 1
ATOM 857 C CA . LEU A 1 102 ? -3.080 0.402 -13.791 1.00 66.69 102 LEU A CA 1
ATOM 858 C C . LEU A 1 102 ? -3.073 -0.476 -15.043 1.00 66.69 102 LEU A C 1
ATOM 860 O O . LEU A 1 102 ? -3.694 -1.569 -14.999 1.00 66.69 102 LEU A O 1
#

Radius of gyration: 14.16 Å; chains: 1; bounding box: 28×30×36 Å

Foldseek 3Di:
DEWEQPQDPQAQRIWDDDPDPVPTPRHDDDPVCPPVVPLVVLSVVLNVLVVVQWDQDPNDTDGNCVVPVVSVVSSVVSLVVSVVCCCVVCVVYHYDYDDDDD

Secondary structure (DSSP, 8-state):
-EEEE---TTS-SEEE--S-GGG--TTPPPGGGTT-HHHHHHHHHHHHHHHHTEEEETTEEEE-GGG-HHHHHHHHHHHHHHHHHHHHH-TTSEEEE-----

pLDDT: mean 80.02, std 10.94, range [49.38, 92.31]